Protein AF-A0A8S4PXQ2-F1 (afdb_monomer_lite)

Secondary structure (DSSP, 8-state):
--SHHHHHHHHHHHHHHHHHHHHHHHHHHT-S----SS--S-S---GGGEEE-TTT--EEEGGGHHHHGGG-SSS-S-----HHHHHHHHHHHTT-S-SSPPHHHHHHTGGGS-SSHHHHHHHH-HHHHHHHHHHT-

Radius of gyration: 17.91 Å; chains: 1; bounding box: 47×30×59 Å

pLDDT: mean 83.79, std 13.41, range [36.03, 96.75]

Sequence (137 aa):
VFAFRGLTQLSCDVRAKGDHLHNLRILAKQEGLLLLRRRPKTETFNVKDFGPCPECMEWMTVSALGKHIPRCKSGAKHEKVSMNAQKMKSDLLTKRIPYEPSNGLVKHVYMFMKRDEVSEIAQNDILIKVFGEATLR

Structure (mmCIF, N/CA/C/O backbone):
data_AF-A0A8S4PXQ2-F1
#
_entry.id   AF-A0A8S4PXQ2-F1
#
loop_
_atom_site.group_PDB
_atom_site.id
_atom_site.type_symbol
_atom_site.label_atom_id
_atom_site.label_alt_id
_atom_site.label_comp_id
_atom_site.label_asym_id
_atom_site.label_entity_id
_atom_site.label_seq_id
_atom_site.pdbx_PDB_ins_code
_atom_site.Cartn_x
_atom_site.Cartn_y
_atom_site.Cartn_z
_atom_site.occupancy
_atom_site.B_iso_or_equiv
_atom_site.auth_seq_id
_atom_site.auth_comp_id
_atom_site.auth_asym_id
_atom_site.auth_atom_id
_atom_site.pdbx_PDB_model_num
ATOM 1 N N . VAL A 1 1 ? 6.080 1.847 -38.345 1.00 42.12 1 VAL A N 1
ATOM 2 C CA . VAL A 1 1 ? 6.714 1.976 -37.000 1.00 42.12 1 VAL A CA 1
ATOM 3 C C . VAL A 1 1 ? 5.713 1.936 -35.825 1.00 42.12 1 VAL A C 1
ATOM 5 O O . VAL A 1 1 ? 6.131 1.767 -34.689 1.00 42.12 1 VAL A O 1
ATOM 8 N N . PHE A 1 2 ? 4.390 1.982 -36.045 1.00 36.34 2 PHE A N 1
ATOM 9 C CA . PHE A 1 2 ? 3.400 1.967 -34.950 1.00 36.34 2 PHE A CA 1
ATOM 10 C C . PHE A 1 2 ? 3.100 0.580 -34.329 1.00 36.34 2 PHE A C 1
ATOM 12 O O . PHE A 1 2 ? 2.696 0.521 -33.173 1.00 36.34 2 PHE A O 1
ATOM 19 N N . ALA A 1 3 ? 3.371 -0.533 -35.025 1.00 37.56 3 ALA A N 1
ATOM 20 C CA . ALA A 1 3 ? 3.020 -1.882 -34.550 1.00 37.56 3 ALA A CA 1
ATOM 21 C C . ALA A 1 3 ? 3.950 -2.458 -33.451 1.00 37.56 3 ALA A C 1
ATOM 23 O O . ALA A 1 3 ? 3.506 -3.226 -32.602 1.00 37.56 3 ALA A O 1
ATOM 24 N N . PHE A 1 4 ? 5.225 -2.050 -33.392 1.00 36.03 4 PHE A N 1
ATOM 25 C CA . PHE A 1 4 ? 6.202 -2.606 -32.432 1.00 36.03 4 PHE A CA 1
ATOM 26 C C . PHE A 1 4 ? 6.056 -2.085 -30.990 1.00 36.03 4 PHE A C 1
ATOM 28 O O . PHE A 1 4 ? 6.522 -2.721 -30.042 1.00 36.03 4 PHE A O 1
ATOM 35 N N . ARG A 1 5 ? 5.391 -0.939 -30.789 1.00 43.75 5 ARG A N 1
ATOM 36 C CA . ARG A 1 5 ? 5.150 -0.393 -29.440 1.00 43.75 5 ARG A CA 1
ATOM 37 C C . ARG A 1 5 ? 4.050 -1.143 -28.678 1.00 43.75 5 ARG A C 1
ATOM 39 O O . ARG A 1 5 ? 4.106 -1.176 -27.457 1.00 43.75 5 ARG A O 1
ATOM 46 N N . GLY A 1 6 ? 3.092 -1.761 -29.374 1.00 46.50 6 GLY A N 1
ATOM 47 C CA . GLY A 1 6 ? 1.983 -2.490 -28.741 1.00 46.50 6 GLY A CA 1
ATOM 48 C C . GLY A 1 6 ? 2.403 -3.841 -28.150 1.00 46.50 6 GLY A C 1
ATOM 49 O O . GLY A 1 6 ? 2.091 -4.138 -27.001 1.00 46.50 6 GLY A O 1
ATOM 50 N N . LEU A 1 7 ? 3.183 -4.629 -28.899 1.00 46.88 7 LEU A N 1
ATOM 51 C CA . LEU A 1 7 ? 3.652 -5.957 -28.466 1.00 46.88 7 LEU A CA 1
ATOM 52 C C . LEU A 1 7 ? 4.638 -5.892 -27.288 1.00 46.88 7 LEU A C 1
ATOM 54 O O . LEU A 1 7 ? 4.589 -6.721 -26.381 1.00 46.88 7 LEU A O 1
ATOM 58 N N . THR A 1 8 ? 5.510 -4.880 -27.268 1.00 58.09 8 THR A N 1
ATOM 59 C CA . THR A 1 8 ? 6.460 -4.670 -26.162 1.00 58.09 8 THR A CA 1
ATOM 60 C C . THR A 1 8 ? 5.765 -4.216 -24.875 1.00 58.09 8 THR A C 1
ATOM 62 O O . THR A 1 8 ? 6.183 -4.617 -23.789 1.00 58.09 8 THR A O 1
ATOM 65 N N . GLN A 1 9 ? 4.683 -3.436 -24.979 1.00 58.16 9 GLN A N 1
ATOM 66 C CA . GLN A 1 9 ? 3.893 -2.984 -23.830 1.00 58.16 9 GLN A CA 1
ATOM 67 C C . GLN A 1 9 ? 3.110 -4.136 -23.177 1.00 58.16 9 GLN A C 1
ATOM 69 O O . GLN A 1 9 ? 3.205 -4.308 -21.966 1.00 58.16 9 GLN A O 1
ATOM 74 N N . LEU A 1 10 ? 2.438 -4.980 -23.973 1.00 60.91 10 LEU A N 1
ATOM 75 C CA . LEU A 1 10 ? 1.701 -6.159 -23.486 1.00 60.91 10 LEU A CA 1
ATOM 76 C C . LEU A 1 10 ? 2.583 -7.114 -22.665 1.00 60.91 10 LEU A C 1
ATOM 78 O O . LEU A 1 10 ? 2.196 -7.543 -21.580 1.00 60.91 10 LEU A O 1
ATOM 82 N N . SER A 1 11 ? 3.794 -7.404 -23.149 1.00 69.44 11 SER A N 1
ATOM 83 C CA . SER A 1 11 ? 4.767 -8.230 -22.417 1.00 69.44 11 SER A CA 1
ATOM 84 C C . SER A 1 11 ? 5.184 -7.594 -21.081 1.00 69.44 11 SER A C 1
ATOM 86 O O . SER A 1 11 ? 5.260 -8.275 -20.055 1.00 69.44 11 SER A O 1
ATOM 88 N N . CYS A 1 12 ? 5.390 -6.273 -21.058 1.00 77.25 12 CYS A N 1
ATOM 89 C CA . CYS A 1 12 ? 5.753 -5.555 -19.835 1.00 77.25 12 CYS A CA 1
ATOM 90 C C . CYS A 1 12 ? 4.622 -5.552 -18.798 1.00 77.25 12 CYS A C 1
ATOM 92 O O . CYS A 1 12 ? 4.907 -5.712 -17.611 1.00 77.25 12 CYS A O 1
ATOM 94 N N . ASP A 1 13 ? 3.366 -5.415 -19.228 1.00 81.94 13 ASP A N 1
ATOM 95 C CA . ASP A 1 13 ? 2.207 -5.406 -18.328 1.00 81.94 13 ASP A CA 1
ATOM 96 C C . ASP A 1 13 ? 1.982 -6.785 -17.682 1.00 81.94 13 ASP A C 1
ATOM 98 O O . ASP A 1 13 ? 1.697 -6.876 -16.486 1.00 81.94 13 ASP A O 1
ATOM 102 N N . VAL A 1 14 ? 2.157 -7.876 -18.442 1.00 87.75 14 VAL A N 1
ATOM 103 C CA . VAL A 1 14 ? 2.085 -9.246 -17.898 1.00 87.75 14 VAL A CA 1
ATOM 104 C C . VAL A 1 14 ? 3.204 -9.484 -16.886 1.00 87.75 14 VAL A C 1
ATOM 106 O O . VAL A 1 14 ? 2.942 -9.998 -15.797 1.00 87.75 14 VAL A O 1
ATOM 109 N N . ARG A 1 15 ? 4.433 -9.051 -17.198 1.00 90.81 15 ARG A N 1
ATOM 110 C CA . ARG A 1 15 ? 5.565 -9.150 -16.269 1.00 90.81 15 ARG A CA 1
ATOM 111 C C . ARG A 1 15 ? 5.300 -8.381 -14.976 1.00 90.81 15 ARG A C 1
ATOM 113 O O . ARG A 1 15 ? 5.431 -8.957 -13.906 1.00 90.81 15 ARG A O 1
ATOM 120 N N . ALA A 1 16 ? 4.870 -7.120 -15.061 1.00 92.56 16 ALA A N 1
ATOM 121 C CA . ALA A 1 16 ? 4.615 -6.295 -13.879 1.00 92.56 16 ALA A CA 1
ATOM 122 C C . ALA A 1 16 ? 3.530 -6.896 -12.968 1.00 92.56 16 ALA A C 1
ATOM 124 O O . ALA A 1 16 ? 3.662 -6.874 -11.745 1.00 92.56 16 ALA A O 1
ATOM 125 N N . LYS A 1 17 ? 2.485 -7.500 -13.550 1.00 93.69 17 LYS A N 1
ATOM 126 C CA . LYS A 1 17 ? 1.472 -8.249 -12.790 1.00 93.69 17 LYS A CA 1
ATOM 127 C C . LYS A 1 17 ? 2.059 -9.489 -12.110 1.00 93.69 17 LYS A C 1
ATOM 129 O O . LYS A 1 17 ? 1.764 -9.728 -10.941 1.00 93.69 17 LYS A O 1
ATOM 134 N N . GLY A 1 18 ? 2.894 -10.255 -12.813 1.00 95.94 18 GLY A N 1
ATOM 135 C CA . GLY A 1 18 ? 3.601 -11.409 -12.250 1.00 95.94 18 GLY A CA 1
ATOM 136 C C . GLY A 1 18 ? 4.508 -11.023 -11.078 1.00 95.94 18 GLY A C 1
ATOM 137 O O . GLY A 1 18 ? 4.390 -11.597 -9.994 1.00 95.94 18 GLY A O 1
ATOM 138 N N . ASP A 1 19 ? 5.330 -9.989 -11.264 1.00 95.81 19 ASP A N 1
ATOM 139 C CA . ASP A 1 19 ? 6.211 -9.436 -10.231 1.00 95.81 19 ASP A CA 1
ATOM 140 C C . ASP A 1 19 ? 5.405 -8.953 -9.017 1.00 95.81 19 ASP A C 1
ATOM 142 O O . ASP A 1 19 ? 5.786 -9.187 -7.870 1.00 95.81 19 ASP A O 1
ATOM 146 N N . HIS A 1 20 ? 4.249 -8.321 -9.248 1.00 96.56 20 HIS A N 1
ATOM 147 C CA . HIS A 1 20 ? 3.366 -7.885 -8.174 1.00 96.56 20 HIS A CA 1
ATOM 148 C C . HIS A 1 20 ? 2.807 -9.055 -7.355 1.00 96.56 20 HIS A C 1
ATOM 150 O O . HIS A 1 20 ? 2.849 -9.004 -6.125 1.00 96.56 20 HIS A O 1
ATOM 156 N N . LEU A 1 21 ? 2.351 -10.130 -8.004 1.00 96.38 21 LEU A N 1
ATOM 157 C CA . LEU A 1 21 ? 1.888 -11.335 -7.308 1.00 96.38 21 LEU A CA 1
ATOM 158 C C . LEU A 1 21 ? 3.015 -12.020 -6.524 1.00 96.38 21 LEU A C 1
ATOM 160 O O . LEU A 1 21 ? 2.786 -12.479 -5.404 1.00 96.38 21 LEU A O 1
ATOM 164 N N . HIS A 1 22 ? 4.227 -12.073 -7.083 1.00 95.94 22 HIS A N 1
ATOM 165 C CA . HIS A 1 22 ? 5.411 -12.556 -6.371 1.00 95.94 22 HIS A CA 1
ATOM 166 C C . HIS A 1 22 ? 5.673 -11.719 -5.117 1.00 95.94 22 HIS A C 1
ATOM 168 O O . HIS A 1 22 ? 5.721 -12.262 -4.016 1.00 95.94 22 HIS A O 1
ATOM 174 N N . ASN A 1 23 ? 5.742 -10.395 -5.258 1.00 96.19 23 ASN A N 1
ATOM 175 C CA . ASN A 1 23 ? 5.996 -9.486 -4.144 1.00 96.19 23 ASN A CA 1
ATOM 176 C C . ASN A 1 23 ? 4.934 -9.597 -3.044 1.00 96.19 23 ASN A C 1
ATOM 178 O O . ASN A 1 23 ? 5.287 -9.600 -1.869 1.00 96.19 23 ASN A O 1
ATOM 182 N N . LEU A 1 24 ? 3.654 -9.767 -3.393 1.00 95.38 24 LEU A N 1
ATOM 183 C CA . LEU A 1 24 ? 2.600 -10.032 -2.408 1.00 95.38 24 LEU A CA 1
ATOM 184 C C . LEU A 1 24 ? 2.862 -11.301 -1.587 1.00 95.38 24 LEU A C 1
ATOM 186 O O . LEU A 1 24 ? 2.649 -11.296 -0.376 1.00 95.38 24 LEU A O 1
ATOM 190 N N . ARG A 1 25 ? 3.354 -12.378 -2.214 1.00 95.00 25 ARG A N 1
ATOM 191 C CA . ARG A 1 25 ? 3.724 -13.608 -1.493 1.00 95.00 25 ARG A CA 1
ATOM 192 C C . ARG A 1 25 ? 4.903 -13.375 -0.551 1.00 95.00 25 ARG A C 1
ATOM 194 O O . ARG A 1 25 ? 4.861 -13.860 0.574 1.00 95.00 25 ARG A O 1
ATOM 201 N N . ILE A 1 26 ? 5.916 -12.626 -0.989 1.00 94.19 26 ILE A N 1
ATOM 202 C CA . ILE A 1 26 ? 7.076 -12.260 -0.158 1.00 94.19 26 ILE A CA 1
ATOM 203 C C . ILE A 1 26 ? 6.637 -11.433 1.052 1.00 94.19 26 ILE A C 1
ATOM 205 O O . ILE A 1 26 ? 7.060 -11.712 2.169 1.00 94.19 26 ILE A O 1
ATOM 209 N N . LEU A 1 27 ? 5.734 -10.464 0.861 1.00 92.69 27 LEU A N 1
ATOM 210 C CA . LEU A 1 27 ? 5.184 -9.681 1.968 1.00 92.69 27 LEU A CA 1
ATOM 211 C C . LEU A 1 27 ? 4.405 -10.539 2.966 1.00 92.69 27 LEU A C 1
ATOM 213 O O . LEU A 1 27 ? 4.562 -10.346 4.167 1.00 92.69 27 LEU A O 1
ATOM 217 N N . ALA A 1 28 ? 3.591 -11.479 2.481 1.00 90.69 28 ALA A N 1
ATOM 218 C CA . ALA A 1 28 ? 2.818 -12.369 3.342 1.00 90.69 28 ALA A CA 1
ATOM 219 C C . ALA A 1 28 ? 3.713 -13.326 4.148 1.00 90.69 28 ALA A C 1
ATOM 221 O O . ALA A 1 28 ? 3.445 -13.570 5.319 1.00 90.69 28 ALA A O 1
ATOM 222 N N . LYS A 1 29 ? 4.782 -13.847 3.532 1.00 92.00 29 LYS A N 1
ATOM 223 C CA . LYS A 1 29 ? 5.746 -14.745 4.189 1.00 92.00 29 LYS A CA 1
ATOM 224 C C . LYS A 1 29 ? 6.770 -14.019 5.061 1.00 92.00 29 LYS A C 1
ATOM 226 O O . LYS A 1 29 ? 7.414 -14.661 5.876 1.00 92.00 29 LYS A O 1
ATOM 231 N N . GLN A 1 30 ? 6.935 -12.710 4.864 1.00 89.50 30 GLN A N 1
ATOM 232 C CA . GLN A 1 30 ? 8.003 -11.900 5.460 1.00 89.50 30 GLN A CA 1
ATOM 233 C C . GLN A 1 30 ? 9.418 -12.428 5.150 1.00 89.50 30 GLN A C 1
ATOM 235 O O . GLN A 1 30 ? 10.363 -12.164 5.886 1.00 89.50 30 GLN A O 1
ATOM 240 N N . GLU A 1 31 ? 9.573 -13.142 4.032 1.00 90.75 31 GLU A N 1
ATOM 241 C CA . GLU A 1 31 ? 10.811 -13.825 3.657 1.00 90.75 31 GLU A CA 1
ATOM 242 C C . GLU A 1 31 ? 11.026 -13.779 2.138 1.00 90.75 31 GLU A C 1
ATOM 244 O O . GLU A 1 31 ? 10.100 -14.031 1.361 1.00 90.75 31 GLU A O 1
ATOM 249 N N . GLY A 1 32 ? 12.262 -13.484 1.720 1.00 91.62 32 GLY A N 1
ATOM 250 C CA . GLY A 1 32 ? 12.716 -13.468 0.327 1.00 91.62 32 GLY A CA 1
ATOM 251 C C . GLY A 1 32 ? 12.998 -12.063 -0.218 1.00 91.62 32 GLY A C 1
ATOM 252 O O . GLY A 1 32 ? 13.292 -11.136 0.534 1.00 91.62 32 GLY A O 1
ATOM 253 N N . LEU A 1 33 ? 12.961 -11.907 -1.548 1.00 91.62 33 LEU A N 1
ATOM 254 C CA . LEU A 1 33 ? 13.403 -10.689 -2.241 1.00 91.62 33 LEU A CA 1
ATOM 255 C C . LEU A 1 33 ? 12.263 -10.015 -3.009 1.00 91.62 33 LEU A C 1
ATOM 257 O O . LEU A 1 33 ? 11.551 -10.667 -3.778 1.00 91.62 33 LEU A O 1
ATOM 261 N N . LEU A 1 34 ? 12.144 -8.693 -2.838 1.00 92.81 34 LEU A N 1
ATOM 262 C CA . LEU A 1 34 ? 11.236 -7.862 -3.626 1.00 92.81 34 LEU A CA 1
ATOM 263 C C . LEU A 1 34 ? 11.812 -7.570 -5.014 1.00 92.81 34 LEU A C 1
ATOM 265 O O . LEU A 1 34 ? 12.944 -7.107 -5.159 1.00 92.81 34 LEU A O 1
ATOM 269 N N . LEU A 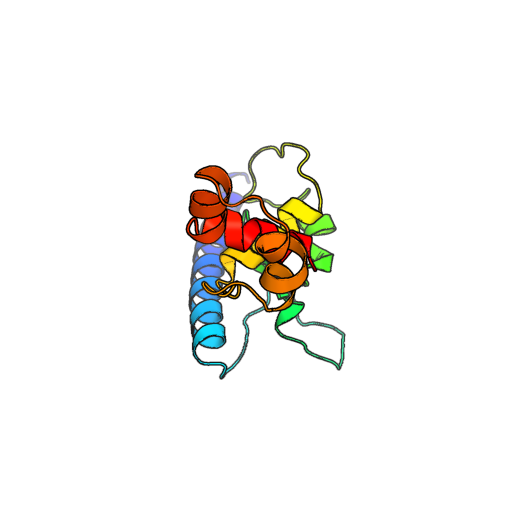1 35 ? 10.979 -7.763 -6.030 1.00 94.88 35 LEU A N 1
ATOM 270 C CA . LEU A 1 35 ? 11.255 -7.393 -7.410 1.00 94.88 35 LEU A CA 1
ATOM 271 C C . LEU A 1 35 ? 10.849 -5.936 -7.627 1.00 94.88 35 LEU A C 1
ATOM 273 O O . LEU A 1 35 ? 9.671 -5.590 -7.550 1.00 94.88 35 LEU A O 1
ATOM 277 N N . LEU A 1 36 ? 11.833 -5.073 -7.874 1.00 93.12 36 LEU A N 1
ATOM 278 C CA . LEU A 1 36 ? 11.639 -3.640 -8.090 1.00 93.12 36 LEU A CA 1
ATOM 279 C C . LEU A 1 36 ? 11.994 -3.267 -9.527 1.00 93.12 36 LEU A C 1
ATOM 281 O O . LEU A 1 36 ? 12.967 -3.767 -10.087 1.00 93.12 36 LEU A O 1
ATOM 285 N N . ARG A 1 37 ? 11.279 -2.293 -10.097 1.00 89.50 37 ARG A N 1
ATOM 286 C CA . ARG A 1 37 ? 11.569 -1.758 -11.437 1.00 89.50 37 ARG A CA 1
ATOM 287 C C . ARG A 1 37 ? 12.987 -1.187 -11.543 1.00 89.50 37 ARG A C 1
ATOM 289 O O . ARG A 1 37 ? 13.619 -1.246 -12.595 1.00 89.50 37 ARG A O 1
ATOM 296 N N . ARG A 1 38 ? 13.461 -0.544 -10.473 1.00 85.25 38 ARG A N 1
ATOM 297 C CA . ARG A 1 38 ? 14.809 0.026 -10.374 1.00 85.25 38 ARG A CA 1
ATOM 298 C C . ARG A 1 38 ? 15.400 -0.316 -9.019 1.00 85.25 38 ARG A C 1
ATOM 300 O O . ARG A 1 38 ? 14.715 -0.193 -8.006 1.00 85.25 38 ARG A O 1
ATOM 307 N N . ARG A 1 39 ? 16.685 -0.674 -9.012 1.00 83.69 39 ARG A N 1
ATOM 308 C CA . ARG A 1 39 ? 17.435 -0.892 -7.777 1.00 83.69 39 ARG A CA 1
ATOM 309 C C . ARG A 1 39 ? 17.496 0.417 -6.970 1.00 83.69 39 ARG A C 1
ATOM 311 O O . ARG A 1 39 ? 17.838 1.452 -7.555 1.00 83.69 39 ARG A O 1
ATOM 318 N N . PRO A 1 40 ? 17.171 0.398 -5.667 1.00 82.75 40 PRO A N 1
ATOM 319 C CA . PRO A 1 40 ? 17.377 1.545 -4.791 1.00 82.75 40 PRO A CA 1
ATOM 320 C C . PRO A 1 40 ? 18.862 1.909 -4.756 1.00 82.75 40 PRO A C 1
ATOM 322 O O . PRO A 1 40 ? 19.719 1.031 -4.821 1.00 82.75 40 PRO A O 1
ATOM 325 N N . LYS A 1 41 ? 19.166 3.205 -4.667 1.00 81.00 41 LYS A N 1
ATOM 326 C CA . LYS A 1 41 ? 20.545 3.695 -4.495 1.00 81.00 41 LYS A CA 1
ATOM 327 C C . LYS A 1 41 ? 20.944 3.841 -3.023 1.00 81.00 41 LYS A C 1
ATOM 329 O O . LYS A 1 41 ? 22.062 4.248 -2.745 1.00 81.00 41 LYS A O 1
ATOM 334 N N . THR A 1 42 ? 20.016 3.589 -2.106 1.00 77.69 42 THR A N 1
ATOM 335 C CA . THR A 1 42 ? 20.218 3.725 -0.664 1.00 77.69 42 THR A CA 1
ATOM 336 C C . THR A 1 42 ? 20.770 2.429 -0.087 1.00 77.69 42 THR A C 1
ATOM 338 O O . THR A 1 42 ? 20.394 1.344 -0.528 1.00 77.69 42 THR A O 1
ATOM 341 N N . GLU A 1 43 ? 21.645 2.548 0.910 1.00 74.75 43 GLU A N 1
ATOM 342 C CA . GLU A 1 43 ? 22.151 1.397 1.670 1.00 74.75 43 GLU A CA 1
ATOM 343 C C . GLU A 1 43 ? 21.092 0.847 2.630 1.00 74.75 43 GLU A C 1
ATOM 345 O O . GLU A 1 43 ? 21.030 -0.353 2.883 1.00 74.75 43 GLU A O 1
ATOM 350 N N . THR A 1 44 ? 20.203 1.716 3.119 1.00 81.50 44 THR A N 1
ATOM 351 C CA . THR A 1 44 ? 19.063 1.321 3.941 1.00 81.50 44 THR A CA 1
ATOM 352 C C . THR A 1 44 ? 17.899 0.870 3.062 1.00 81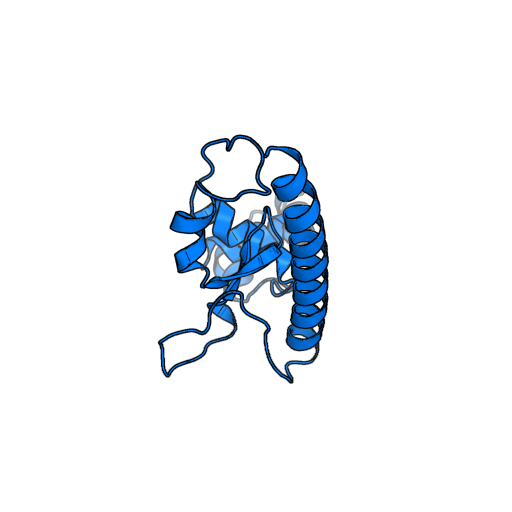.50 44 THR A C 1
ATOM 354 O O . THR A 1 44 ? 17.505 1.540 2.100 1.00 81.50 44 THR A O 1
ATOM 357 N N . PHE A 1 45 ? 17.343 -0.293 3.403 1.00 84.94 45 PHE A N 1
ATOM 358 C CA . PHE A 1 45 ? 16.201 -0.887 2.722 1.00 84.94 45 PHE A CA 1
ATOM 359 C C . PHE A 1 45 ? 15.072 -1.128 3.720 1.00 84.94 45 PHE A C 1
ATOM 361 O O . PHE A 1 45 ? 15.162 -2.009 4.572 1.00 84.94 45 PHE A O 1
ATOM 368 N N . ASN A 1 46 ? 13.991 -0.361 3.595 1.00 89.50 46 ASN A N 1
ATOM 369 C CA . ASN A 1 46 ? 12.754 -0.617 4.315 1.00 89.50 46 ASN A CA 1
ATOM 370 C C . ASN A 1 46 ? 11.660 -0.991 3.318 1.00 89.50 46 ASN A C 1
ATOM 372 O O . ASN A 1 46 ? 11.284 -0.208 2.450 1.00 89.50 46 ASN A O 1
ATOM 376 N N . VAL A 1 47 ? 11.118 -2.196 3.476 1.00 88.69 47 VAL A N 1
ATOM 377 C CA . VAL A 1 47 ? 10.041 -2.748 2.646 1.00 88.69 47 VAL A CA 1
ATOM 378 C C . VAL A 1 47 ? 8.844 -1.794 2.547 1.00 88.69 47 VAL A C 1
ATOM 380 O O . VAL A 1 47 ? 8.224 -1.705 1.484 1.00 88.69 47 VAL A O 1
ATOM 383 N N . LYS A 1 48 ? 8.540 -1.058 3.626 1.00 88.19 48 LYS A N 1
ATOM 384 C CA . LYS A 1 48 ? 7.418 -0.108 3.700 1.00 88.19 48 LYS A CA 1
ATOM 385 C C . LYS A 1 48 ? 7.558 1.075 2.739 1.00 88.19 48 LYS A C 1
ATOM 387 O O . LYS A 1 48 ? 6.543 1.623 2.328 1.00 88.19 48 LYS A O 1
ATOM 392 N N . ASP A 1 49 ? 8.774 1.399 2.306 1.00 90.81 49 ASP A N 1
ATOM 393 C CA . ASP A 1 49 ? 9.032 2.520 1.396 1.00 90.81 49 ASP A CA 1
ATOM 394 C C . ASP A 1 49 ? 8.727 2.184 -0.069 1.00 90.81 49 ASP A C 1
ATOM 396 O O . ASP A 1 49 ? 8.792 3.059 -0.939 1.00 90.81 49 ASP A O 1
ATOM 400 N N . PHE A 1 50 ? 8.399 0.921 -0.357 1.00 93.12 50 PHE A N 1
ATOM 401 C CA . PHE A 1 50 ? 8.135 0.412 -1.697 1.00 93.12 50 PHE A CA 1
ATOM 402 C C . PHE A 1 50 ? 6.692 -0.054 -1.857 1.00 93.12 50 PHE A C 1
ATOM 404 O O . PHE A 1 50 ? 6.123 -0.678 -0.956 1.00 93.12 50 PHE A O 1
ATOM 411 N N . GLY A 1 51 ? 6.146 0.182 -3.048 1.00 94.44 51 GLY A N 1
ATOM 412 C CA . GLY A 1 51 ? 4.820 -0.271 -3.444 1.00 94.44 51 GLY A CA 1
ATOM 413 C C . GLY A 1 51 ? 4.608 -0.216 -4.962 1.00 94.44 51 GLY A C 1
ATOM 414 O O . GLY A 1 51 ? 5.441 0.343 -5.690 1.00 94.44 51 GLY A O 1
ATOM 415 N N . PRO A 1 52 ? 3.534 -0.847 -5.459 1.00 95.75 52 PRO A N 1
ATOM 416 C CA . PRO A 1 52 ? 3.193 -0.864 -6.873 1.00 95.75 52 PRO A CA 1
ATOM 417 C C . PRO A 1 52 ? 2.561 0.458 -7.322 1.00 95.75 52 PRO A C 1
ATOM 419 O O . PRO A 1 52 ? 1.762 1.070 -6.616 1.00 95.75 52 PRO A O 1
ATOM 422 N N . CYS A 1 53 ? 2.846 0.866 -8.556 1.00 93.69 53 CYS A N 1
ATOM 423 C CA . CYS A 1 53 ? 2.041 1.881 -9.225 1.00 93.69 53 CYS A CA 1
ATOM 424 C C . CYS A 1 53 ? 0.592 1.382 -9.396 1.00 93.69 53 CYS A C 1
ATOM 426 O O . CYS A 1 53 ? 0.415 0.299 -9.959 1.00 93.69 53 CYS A O 1
ATOM 428 N N . PRO A 1 54 ? -0.437 2.163 -9.010 1.00 91.50 54 PRO A N 1
ATOM 429 C CA . PRO A 1 54 ? -1.835 1.746 -9.152 1.00 91.50 54 PRO A CA 1
ATOM 430 C C . PRO A 1 54 ? -2.285 1.451 -10.589 1.00 91.50 54 PRO A C 1
ATOM 432 O O . PRO A 1 54 ? -3.251 0.726 -10.792 1.00 91.50 54 PRO A O 1
ATOM 435 N N . GLU A 1 55 ? -1.576 1.997 -11.577 1.00 90.06 55 GLU A N 1
ATOM 436 C CA . GLU A 1 55 ? -1.949 1.920 -12.993 1.00 90.06 55 GLU A CA 1
ATOM 437 C C . GLU A 1 55 ? -1.229 0.782 -13.736 1.00 90.06 55 GLU A C 1
ATOM 439 O O . GLU A 1 55 ? -1.820 0.113 -14.578 1.00 90.06 55 GLU A O 1
ATOM 444 N N . CYS A 1 56 ? 0.060 0.551 -13.451 1.00 91.69 56 CYS A N 1
ATOM 445 C CA . CYS A 1 56 ? 0.880 -0.429 -14.182 1.00 91.69 56 CYS A CA 1
ATOM 446 C C . CYS A 1 56 ? 1.431 -1.575 -13.325 1.00 91.69 56 CYS A C 1
ATOM 448 O O . CYS A 1 56 ? 2.081 -2.465 -13.863 1.00 91.69 56 CYS A O 1
ATOM 450 N N . MET A 1 57 ? 1.209 -1.559 -12.007 1.00 94.38 57 MET A N 1
ATOM 451 C CA . MET A 1 57 ? 1.686 -2.563 -11.044 1.00 94.38 57 MET A CA 1
ATOM 452 C C . MET A 1 57 ? 3.214 -2.688 -10.893 1.00 94.38 57 MET A C 1
ATOM 454 O O . MET A 1 57 ? 3.681 -3.495 -10.091 1.00 94.38 57 MET A O 1
ATOM 458 N N . GLU A 1 58 ? 4.019 -1.873 -11.585 1.00 94.00 58 GLU A N 1
ATOM 459 C CA . GLU A 1 58 ? 5.470 -1.840 -11.372 1.00 94.00 58 GLU A CA 1
ATOM 460 C C . GLU A 1 58 ? 5.806 -1.349 -9.957 1.00 94.00 58 GLU A C 1
ATOM 462 O O . GLU A 1 58 ? 5.333 -0.296 -9.524 1.00 94.00 58 GLU A O 1
ATOM 467 N N . TRP A 1 59 ? 6.680 -2.078 -9.261 1.00 94.81 59 TRP A N 1
ATOM 468 C CA . TRP A 1 59 ? 7.117 -1.720 -7.913 1.00 94.81 59 TRP A CA 1
ATOM 469 C C . TRP A 1 59 ? 8.257 -0.706 -7.926 1.00 94.81 59 TRP A C 1
ATOM 471 O O . TRP A 1 59 ? 9.262 -0.865 -8.628 1.00 94.81 59 TRP A O 1
ATOM 481 N N . MET A 1 60 ? 8.114 0.337 -7.114 1.00 93.44 60 MET A N 1
ATOM 482 C CA . MET A 1 60 ? 9.093 1.410 -6.948 1.00 93.44 60 MET A CA 1
ATOM 483 C C . MET A 1 60 ? 8.979 2.038 -5.562 1.00 93.44 60 MET A C 1
ATOM 485 O O . MET A 1 60 ? 8.130 1.645 -4.766 1.00 93.44 60 MET A O 1
ATOM 489 N N . THR A 1 61 ? 9.835 3.016 -5.260 1.00 92.50 61 THR A N 1
ATOM 490 C CA . THR A 1 61 ? 9.665 3.795 -4.034 1.00 92.50 61 THR A CA 1
ATOM 491 C C . THR A 1 61 ? 8.358 4.581 -4.096 1.00 92.50 61 THR A C 1
ATOM 493 O O . THR A 1 61 ? 8.032 5.193 -5.117 1.00 92.50 61 THR A O 1
ATOM 496 N N . VAL A 1 62 ? 7.630 4.627 -2.984 1.00 91.00 62 VAL A N 1
ATOM 497 C CA . VAL A 1 62 ? 6.365 5.368 -2.865 1.00 91.00 62 VAL A CA 1
ATOM 498 C C . VAL A 1 62 ? 6.574 6.860 -3.176 1.00 91.00 62 VAL A C 1
ATOM 500 O O . VAL A 1 62 ? 5.728 7.509 -3.789 1.00 91.00 62 VAL A O 1
ATOM 503 N N . SER A 1 63 ? 7.752 7.406 -2.859 1.00 89.00 63 SER A N 1
ATOM 504 C CA . SER A 1 63 ? 8.160 8.773 -3.220 1.00 89.00 63 SER A CA 1
ATOM 505 C C . SER A 1 63 ? 8.330 9.006 -4.730 1.00 89.00 63 SER A C 1
ATOM 507 O O . SER A 1 63 ? 8.193 10.139 -5.196 1.00 89.00 63 SER A O 1
ATOM 509 N N . ALA A 1 64 ? 8.610 7.962 -5.519 1.00 90.75 64 ALA A N 1
ATOM 510 C CA . ALA A 1 64 ? 8.774 8.066 -6.969 1.00 90.75 64 ALA A CA 1
ATOM 511 C C . ALA A 1 64 ? 7.441 8.054 -7.732 1.00 90.75 64 ALA A C 1
ATOM 513 O O . ALA A 1 64 ? 7.407 8.524 -8.876 1.00 90.75 64 ALA A O 1
ATOM 514 N N . LEU A 1 65 ? 6.347 7.594 -7.107 1.00 90.19 65 LEU A N 1
ATOM 515 C CA . LEU A 1 65 ? 5.015 7.524 -7.722 1.00 90.19 65 LEU A CA 1
ATOM 516 C C . LEU A 1 65 ? 4.591 8.865 -8.320 1.00 90.19 65 LEU A C 1
ATOM 518 O O . LEU A 1 65 ? 4.112 8.916 -9.450 1.00 90.19 65 LEU A O 1
ATOM 522 N N . GLY A 1 66 ? 4.876 9.966 -7.627 1.00 88.06 66 GLY A N 1
ATOM 523 C CA . GLY A 1 66 ? 4.512 11.302 -8.085 1.00 88.06 66 GLY A CA 1
ATOM 524 C C . GLY A 1 66 ? 5.118 11.735 -9.411 1.00 88.06 66 GLY A C 1
ATOM 525 O O . GLY A 1 66 ? 4.490 12.450 -10.185 1.00 88.06 66 GLY A O 1
ATOM 526 N N . LYS A 1 67 ? 6.342 11.286 -9.693 1.00 88.94 67 LYS A N 1
ATOM 527 C CA . LYS A 1 67 ? 7.021 11.555 -10.968 1.00 88.94 67 LYS A CA 1
ATOM 528 C C . LYS A 1 67 ? 6.650 10.520 -12.027 1.00 88.94 67 LYS A C 1
ATOM 530 O O . LYS A 1 67 ? 6.754 10.800 -13.221 1.00 88.94 67 LYS A O 1
ATOM 535 N N . HIS A 1 68 ? 6.267 9.321 -11.594 1.00 90.38 68 HIS A N 1
ATOM 536 C CA . HIS A 1 68 ? 5.945 8.207 -12.468 1.00 90.38 68 HIS A CA 1
ATOM 537 C C . HIS A 1 68 ? 4.534 8.302 -13.049 1.00 90.38 68 HIS A C 1
ATOM 539 O O . HIS A 1 68 ? 4.402 8.219 -14.268 1.00 90.38 68 HIS A O 1
ATOM 545 N N . ILE A 1 69 ? 3.515 8.497 -12.206 1.00 89.25 69 ILE A N 1
ATOM 546 C CA . ILE A 1 69 ? 2.097 8.424 -12.585 1.00 89.25 69 ILE A CA 1
ATOM 547 C C . ILE A 1 69 ? 1.763 9.359 -13.754 1.00 89.25 69 ILE A C 1
ATOM 549 O O . ILE A 1 69 ? 1.255 8.849 -14.742 1.00 89.25 69 ILE A O 1
ATOM 553 N N . PRO A 1 70 ? 2.154 10.652 -13.769 1.00 86.25 70 PRO A N 1
ATOM 554 C CA . PRO A 1 70 ? 1.846 11.547 -14.894 1.00 86.25 70 PRO A CA 1
ATOM 555 C C . PRO A 1 70 ? 2.435 11.111 -16.246 1.00 86.25 70 PRO A C 1
ATOM 557 O O . PRO A 1 70 ? 2.075 11.654 -17.285 1.00 86.25 70 PRO A O 1
ATOM 560 N N . ARG A 1 71 ? 3.399 10.183 -16.232 1.00 86.88 71 ARG A N 1
ATOM 561 C CA . ARG A 1 71 ? 4.085 9.631 -17.409 1.00 86.88 71 ARG A CA 1
ATOM 562 C C . ARG A 1 71 ? 3.853 8.122 -17.537 1.00 86.88 71 ARG A C 1
ATOM 564 O O . ARG A 1 71 ? 4.591 7.451 -18.265 1.00 86.88 71 ARG A O 1
ATOM 571 N N . CYS A 1 72 ? 2.903 7.569 -16.783 1.00 87.81 72 CYS A N 1
ATOM 572 C CA . CYS A 1 72 ? 2.603 6.150 -16.805 1.00 87.81 72 CYS A CA 1
ATOM 573 C C . CYS A 1 72 ? 1.961 5.794 -18.145 1.00 87.81 72 CYS A C 1
ATOM 575 O O . CYS A 1 72 ? 1.020 6.441 -18.587 1.00 87.81 72 CYS A O 1
ATOM 577 N N . LYS A 1 73 ? 2.489 4.763 -18.807 1.00 82.69 73 LYS A N 1
ATOM 578 C CA . LYS A 1 73 ? 1.999 4.337 -20.124 1.00 82.69 73 LYS A CA 1
ATOM 579 C C . LYS A 1 73 ? 0.714 3.517 -20.046 1.00 82.69 73 LYS A C 1
ATOM 581 O O . LYS A 1 73 ? -0.023 3.484 -21.022 1.00 82.69 73 LYS A O 1
ATOM 586 N N . SER A 1 74 ? 0.478 2.865 -18.909 1.00 82.12 74 SER A N 1
ATOM 587 C CA . SER A 1 74 ? -0.691 2.011 -18.676 1.00 82.12 74 SER A CA 1
ATOM 588 C C . SER A 1 74 ? -1.871 2.784 -18.069 1.00 82.12 74 SER A C 1
ATOM 590 O O . SER A 1 74 ? -2.958 2.231 -17.961 1.00 82.12 74 SER A O 1
ATOM 592 N N . GLY A 1 75 ? -1.671 4.050 -17.677 1.00 70.19 75 GLY A N 1
ATOM 593 C CA . GLY A 1 75 ? -2.713 4.883 -17.077 1.00 70.19 75 GLY A CA 1
ATOM 594 C C . GLY A 1 75 ? -3.632 5.525 -18.116 1.00 70.19 75 GLY A C 1
ATOM 595 O O . GLY A 1 75 ? -3.177 6.004 -19.158 1.00 70.19 75 GLY A O 1
ATOM 596 N N . ALA A 1 76 ? -4.932 5.572 -17.816 1.00 64.31 76 ALA A N 1
ATOM 597 C CA . ALA A 1 76 ? -5.880 6.405 -18.556 1.00 64.31 76 ALA A CA 1
ATOM 598 C C . ALA A 1 76 ? -5.549 7.899 -18.358 1.00 64.31 76 ALA A C 1
ATOM 600 O O . ALA A 1 76 ? -4.883 8.261 -17.387 1.00 64.31 76 ALA A O 1
ATOM 601 N N . LYS A 1 77 ? -6.006 8.778 -19.270 1.00 60.94 77 LYS A N 1
ATOM 602 C CA . LYS A 1 77 ? -5.809 10.241 -19.175 1.00 60.94 77 LYS A CA 1
ATOM 603 C C . LYS A 1 77 ? -6.178 10.713 -17.762 1.00 60.94 77 LYS A C 1
ATOM 605 O O . LYS A 1 77 ? -7.345 10.688 -17.390 1.00 60.94 77 LYS A O 1
ATOM 610 N N . HIS A 1 78 ? -5.160 11.068 -16.981 1.00 62.28 78 HIS A N 1
ATOM 611 C CA . HIS A 1 78 ? -5.283 11.176 -15.534 1.00 62.28 78 HIS A CA 1
ATOM 612 C C . HIS A 1 78 ? -6.207 12.318 -15.118 1.00 62.28 78 HIS A C 1
ATOM 614 O O . HIS A 1 78 ? -5.948 13.486 -15.415 1.00 62.28 78 HIS A O 1
ATOM 620 N N . GLU A 1 79 ? -7.226 11.982 -14.336 1.00 66.25 79 GLU A N 1
ATOM 621 C CA . GLU A 1 79 ? -7.833 12.932 -13.417 1.00 66.25 79 GLU A CA 1
ATOM 622 C C . GLU A 1 79 ? -6.767 13.358 -12.392 1.00 66.25 79 GLU A C 1
ATOM 624 O O . GLU A 1 79 ? -5.917 12.554 -11.987 1.00 66.25 79 GLU A O 1
ATOM 629 N N . LYS A 1 80 ? -6.744 14.638 -12.003 1.00 68.94 80 LYS A N 1
ATOM 630 C CA . LYS A 1 80 ? -5.744 15.159 -11.057 1.00 68.94 80 LYS A CA 1
ATOM 631 C C . LYS A 1 80 ? -6.034 14.628 -9.652 1.00 68.94 80 LYS A C 1
ATOM 633 O O . LYS A 1 80 ? -6.658 15.297 -8.839 1.00 68.94 80 LYS A O 1
ATOM 638 N N . VAL A 1 81 ? -5.558 13.423 -9.363 1.00 74.31 81 VAL A N 1
ATOM 639 C CA . VAL A 1 81 ? -5.642 12.812 -8.034 1.00 74.31 81 VAL A CA 1
ATOM 640 C C . VAL A 1 81 ? -4.456 13.274 -7.182 1.00 74.31 81 VAL A C 1
ATOM 642 O O . VAL A 1 81 ? -3.326 13.366 -7.668 1.00 74.31 81 VAL A O 1
ATOM 645 N N . SER A 1 82 ? -4.702 13.561 -5.902 1.00 85.50 82 SER A N 1
ATOM 646 C CA . SER A 1 82 ? -3.660 13.995 -4.967 1.00 85.50 82 SER A CA 1
ATOM 647 C C . SER A 1 82 ? -2.588 12.919 -4.753 1.00 85.50 82 SER A C 1
ATOM 649 O O . SER A 1 82 ? -2.839 11.717 -4.873 1.00 85.50 82 SER A O 1
ATOM 651 N N . MET A 1 83 ? -1.377 13.344 -4.378 1.00 83.69 83 MET A N 1
ATOM 652 C CA . MET A 1 83 ? -0.278 12.420 -4.079 1.00 83.69 83 MET A CA 1
ATOM 653 C C . MET A 1 83 ? -0.651 11.417 -2.987 1.00 83.69 83 MET A C 1
ATOM 655 O O . MET A 1 83 ? -0.340 10.236 -3.100 1.00 83.69 83 MET A O 1
ATOM 659 N N . ASN A 1 84 ? -1.332 11.884 -1.941 1.00 83.25 84 ASN A N 1
ATOM 660 C CA . ASN A 1 84 ? -1.704 11.051 -0.802 1.00 83.25 84 ASN A CA 1
ATOM 661 C C . ASN A 1 84 ? -2.681 9.952 -1.219 1.00 83.25 84 ASN A C 1
ATOM 663 O O . ASN A 1 84 ? -2.491 8.799 -0.844 1.00 83.25 84 ASN A O 1
ATOM 667 N N . ALA A 1 85 ? -3.647 10.270 -2.081 1.00 83.62 85 ALA A N 1
ATOM 668 C CA . ALA A 1 85 ? -4.552 9.269 -2.630 1.00 83.62 85 ALA A CA 1
ATOM 669 C C . ALA A 1 85 ? -3.810 8.229 -3.493 1.00 83.62 85 ALA A C 1
ATOM 671 O O . ALA A 1 85 ? -4.129 7.045 -3.441 1.00 83.62 85 ALA A O 1
ATOM 672 N N . GLN A 1 86 ? -2.775 8.631 -4.237 1.00 86.81 86 GLN A N 1
ATOM 673 C CA . GLN A 1 86 ? -1.952 7.690 -5.007 1.00 86.81 86 GLN A CA 1
ATOM 674 C C . GLN A 1 86 ? -1.101 6.774 -4.116 1.00 86.81 86 GLN A C 1
ATOM 676 O O . GLN A 1 86 ? -1.007 5.574 -4.379 1.00 86.81 86 GLN A O 1
ATOM 681 N N . LYS A 1 87 ? -0.524 7.311 -3.033 1.00 86.88 87 LYS A N 1
ATOM 682 C CA . LYS A 1 87 ? 0.184 6.507 -2.024 1.00 86.88 87 LYS A CA 1
ATOM 683 C C . LYS A 1 87 ? -0.757 5.506 -1.353 1.00 86.88 87 LYS A C 1
ATOM 685 O O . LYS A 1 87 ? -0.427 4.330 -1.277 1.00 86.88 87 LYS A O 1
ATOM 690 N N . MET A 1 88 ? -1.953 5.949 -0.968 1.00 83.69 88 MET A N 1
ATOM 691 C CA . MET A 1 88 ? -2.976 5.095 -0.360 1.00 83.69 88 MET A CA 1
ATOM 692 C C . MET A 1 88 ? -3.402 3.956 -1.296 1.00 83.69 88 MET A C 1
ATOM 694 O O . MET A 1 88 ? -3.462 2.807 -0.870 1.00 83.69 88 MET A O 1
ATOM 698 N N . LYS A 1 89 ? -3.630 4.236 -2.588 1.00 87.31 89 LYS A N 1
ATOM 699 C CA . LYS A 1 89 ? -3.908 3.194 -3.593 1.00 87.31 89 LYS A CA 1
ATOM 700 C C . LYS A 1 89 ? -2.762 2.187 -3.716 1.00 87.31 89 LYS A C 1
ATOM 702 O O . LYS A 1 89 ? -3.013 0.987 -3.775 1.00 87.31 89 LYS A O 1
ATOM 707 N N . SER A 1 90 ? -1.515 2.658 -3.732 1.00 91.12 90 SER A N 1
ATOM 708 C CA . SER A 1 90 ? -0.336 1.782 -3.726 1.00 91.12 90 SER A CA 1
ATOM 709 C C . SER A 1 90 ? -0.316 0.891 -2.479 1.00 91.12 90 SER A C 1
ATOM 711 O O . SER A 1 90 ? -0.154 -0.321 -2.599 1.00 91.12 90 SER A O 1
ATOM 713 N N . ASP A 1 91 ? -0.534 1.458 -1.292 1.00 87.50 91 ASP A N 1
ATOM 714 C CA . ASP A 1 91 ? -0.542 0.713 -0.028 1.00 87.50 91 ASP A CA 1
ATOM 715 C C . ASP A 1 91 ? -1.661 -0.331 0.028 1.00 87.50 91 ASP A C 1
ATOM 717 O O . ASP A 1 91 ? -1.410 -1.476 0.409 1.00 87.50 91 ASP A O 1
ATOM 721 N N . LEU A 1 92 ? -2.866 0.019 -0.425 1.00 85.62 92 LEU A N 1
ATOM 722 C CA . LEU A 1 92 ? -3.990 -0.909 -0.574 1.00 85.62 92 LEU A CA 1
ATOM 723 C C . LEU A 1 92 ? -3.605 -2.127 -1.419 1.00 85.62 92 LEU A C 1
ATOM 725 O O . LEU A 1 92 ? -3.848 -3.270 -1.029 1.00 85.62 92 LEU A O 1
ATOM 729 N N . LEU A 1 93 ? -2.928 -1.893 -2.545 1.00 90.94 93 LEU A N 1
ATOM 730 C CA . LEU A 1 93 ? -2.464 -2.960 -3.427 1.00 90.94 93 LEU A CA 1
ATOM 731 C C . LEU A 1 93 ? -1.392 -3.842 -2.782 1.00 90.94 93 LEU A C 1
ATOM 733 O O . LEU A 1 93 ? -1.257 -4.992 -3.182 1.00 90.94 93 LEU A O 1
ATOM 737 N N . THR A 1 94 ? -0.653 -3.365 -1.776 1.00 90.44 94 THR A N 1
ATOM 738 C CA . THR A 1 94 ? 0.317 -4.204 -1.047 1.00 90.44 94 THR A CA 1
ATOM 739 C C . THR A 1 94 ? -0.320 -5.164 -0.043 1.00 90.44 94 THR A C 1
ATOM 741 O O . THR A 1 94 ? 0.383 -6.035 0.468 1.00 90.44 94 THR A O 1
ATOM 744 N N . LYS A 1 95 ? -1.617 -5.011 0.271 1.00 84.19 95 LYS A N 1
ATOM 745 C CA . LYS A 1 95 ? -2.326 -5.779 1.315 1.00 84.19 95 LYS A CA 1
ATOM 746 C C . LYS A 1 95 ? -1.655 -5.728 2.699 1.00 84.19 95 LYS A C 1
ATOM 748 O O . LYS A 1 95 ? -1.845 -6.620 3.515 1.00 8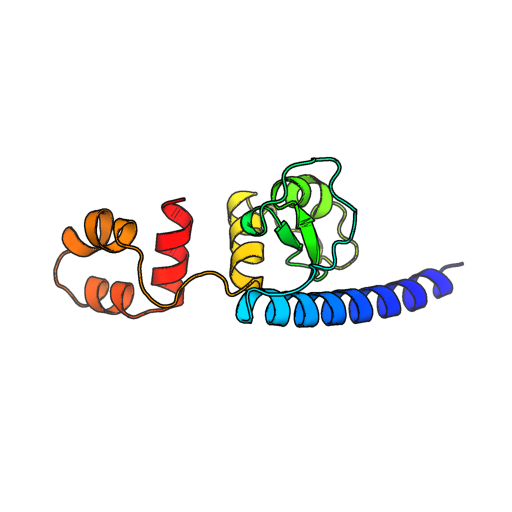4.19 95 LYS A O 1
ATOM 753 N N . ARG A 1 96 ? -0.859 -4.686 2.970 1.00 76.06 96 ARG A N 1
ATOM 754 C CA . ARG A 1 96 ? -0.190 -4.474 4.267 1.00 76.06 96 ARG A CA 1
ATOM 755 C C . ARG A 1 96 ? -1.090 -3.841 5.317 1.00 76.06 96 ARG A C 1
ATOM 757 O O . ARG A 1 96 ? -0.686 -3.760 6.474 1.00 76.06 96 ARG A O 1
ATOM 764 N N . ILE A 1 97 ? -2.234 -3.295 4.914 1.00 68.75 97 ILE A N 1
ATOM 765 C CA . ILE A 1 97 ? -3.126 -2.614 5.845 1.00 68.75 97 ILE A CA 1
ATOM 766 C C . ILE A 1 97 ? -3.834 -3.703 6.652 1.00 68.75 97 ILE A C 1
ATOM 768 O O . ILE A 1 97 ? -4.520 -4.533 6.049 1.00 68.75 97 ILE A O 1
ATOM 772 N N . PRO A 1 98 ? -3.594 -3.769 7.974 1.00 65.44 98 PRO A N 1
ATOM 773 C CA . PRO A 1 98 ? -4.190 -4.796 8.803 1.00 65.44 98 PRO A CA 1
ATOM 774 C C . PRO A 1 98 ? -5.711 -4.649 8.784 1.00 65.44 98 PRO A C 1
ATOM 776 O O . PRO A 1 98 ? -6.246 -3.545 8.711 1.00 65.44 98 PRO A O 1
ATOM 779 N N . TYR A 1 99 ? -6.394 -5.789 8.839 1.00 67.69 99 TYR A N 1
ATOM 780 C CA . TYR A 1 99 ? -7.845 -5.838 9.005 1.00 67.69 99 TYR A CA 1
ATOM 781 C C . TYR A 1 99 ? -8.273 -5.251 10.361 1.00 67.69 99 TYR A C 1
ATOM 783 O O . TYR A 1 99 ? -9.352 -4.673 10.488 1.00 67.69 99 TYR A O 1
ATOM 791 N N . GLU A 1 100 ? -7.390 -5.365 11.355 1.00 80.12 100 GLU A N 1
ATOM 792 C CA . GLU A 1 100 ? -7.595 -4.819 12.688 1.00 80.12 100 GLU A CA 1
ATOM 793 C C . GLU A 1 100 ? -7.104 -3.368 12.792 1.00 80.12 100 GLU A C 1
ATOM 795 O O . GLU A 1 100 ? -6.015 -3.048 12.297 1.00 80.12 100 GLU A O 1
ATOM 800 N N . PRO A 1 101 ? -7.880 -2.488 13.449 1.00 81.56 101 PRO A N 1
ATOM 801 C CA . PRO A 1 101 ? -7.512 -1.092 13.633 1.00 81.56 101 PRO A CA 1
ATOM 802 C C . PRO A 1 101 ? -6.263 -0.973 14.514 1.00 81.56 101 PRO A C 1
ATOM 804 O O . PRO A 1 101 ? -6.094 -1.714 15.486 1.00 81.56 101 PRO A O 1
ATOM 807 N N . SER A 1 102 ? -5.383 -0.012 14.216 1.00 86.25 102 SER A N 1
ATOM 808 C CA . SER A 1 102 ? -4.253 0.253 15.106 1.00 86.25 102 SER A CA 1
ATOM 809 C C . SER A 1 102 ? -4.718 0.819 16.445 1.00 86.25 102 SER A C 1
ATOM 811 O O . SER A 1 102 ? -5.771 1.450 16.558 1.00 86.25 102 SER A O 1
ATOM 813 N N . ASN A 1 103 ? -3.867 0.692 17.466 1.00 87.44 103 ASN A N 1
ATOM 814 C CA . ASN A 1 103 ? -4.110 1.343 18.753 1.00 87.44 103 ASN A CA 1
ATOM 815 C C . ASN A 1 103 ? -4.262 2.871 18.607 1.00 87.44 103 ASN A C 1
ATOM 817 O O . ASN A 1 103 ? -4.976 3.498 19.382 1.00 87.44 103 ASN A O 1
ATOM 821 N N . GLY A 1 104 ? -3.622 3.470 17.595 1.00 87.81 104 GLY A N 1
ATOM 822 C CA . GLY A 1 104 ? -3.791 4.884 17.272 1.00 87.81 104 GLY A CA 1
ATOM 823 C C . GLY A 1 104 ? -5.220 5.198 16.832 1.00 87.81 104 GLY A C 1
ATOM 824 O O . GLY A 1 104 ? -5.850 6.087 17.403 1.00 87.81 104 GLY A O 1
ATOM 825 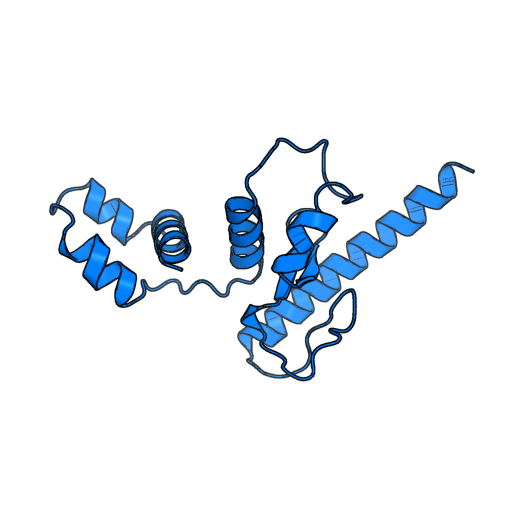N N . LEU A 1 105 ? -5.754 4.428 15.880 1.00 89.00 105 LEU A N 1
ATOM 826 C CA . LEU A 1 105 ? -7.122 4.592 15.385 1.00 89.00 105 LEU A CA 1
ATOM 827 C C . LEU A 1 105 ? -8.160 4.355 16.487 1.00 89.00 105 LEU A C 1
ATOM 829 O O . LEU A 1 105 ? -9.081 5.156 16.656 1.00 89.00 105 LEU A O 1
ATOM 833 N N . VAL A 1 106 ? -7.965 3.316 17.300 1.00 90.88 106 VAL A N 1
ATOM 834 C CA . VAL A 1 106 ? -8.860 3.019 18.426 1.00 90.88 106 VAL A CA 1
ATOM 835 C C . VAL A 1 106 ? -8.852 4.159 19.447 1.00 90.88 106 VAL A C 1
ATOM 837 O O . VAL A 1 106 ? -9.907 4.679 19.808 1.00 90.88 106 VAL A O 1
ATOM 840 N N . LYS A 1 107 ? -7.665 4.581 19.896 1.00 91.38 107 LYS A N 1
ATOM 841 C CA . LYS A 1 107 ? -7.514 5.554 20.984 1.00 91.38 107 LYS A CA 1
ATOM 842 C C . LYS A 1 107 ? -7.903 6.975 20.583 1.00 91.38 107 LYS A C 1
ATOM 844 O O . LYS A 1 107 ? -8.461 7.696 21.402 1.00 91.38 107 LYS A O 1
ATOM 849 N N . HIS A 1 108 ? -7.575 7.396 19.365 1.00 89.56 108 HIS A N 1
ATOM 850 C CA . HIS A 1 108 ? -7.749 8.788 18.942 1.00 89.56 108 HIS A CA 1
ATOM 851 C C . HIS A 1 108 ? -9.024 9.037 18.143 1.00 89.56 108 HIS A C 1
ATOM 853 O O . HIS A 1 108 ? -9.451 10.185 18.062 1.00 89.56 108 HIS A O 1
ATOM 859 N N . VAL A 1 109 ? -9.635 7.995 17.575 1.00 91.81 109 VAL A N 1
ATOM 860 C CA . VAL A 1 109 ? -10.853 8.137 16.772 1.00 91.81 109 VAL A CA 1
ATOM 861 C C . VAL A 1 109 ? -11.996 7.372 17.420 1.00 91.81 109 VAL A C 1
ATOM 863 O O . VAL A 1 109 ? -12.930 7.999 17.914 1.00 91.81 109 VAL A O 1
ATOM 866 N N . TYR A 1 110 ? -11.917 6.041 17.497 1.00 91.88 110 TYR A N 1
ATOM 867 C CA . TYR A 1 110 ? -13.059 5.218 17.925 1.00 91.88 110 TYR A CA 1
ATOM 868 C C . TYR A 1 110 ? -13.513 5.498 19.357 1.00 91.88 110 TYR A C 1
ATOM 870 O O . TYR A 1 110 ? -14.713 5.541 19.613 1.00 91.88 110 TYR A O 1
ATOM 878 N N . MET A 1 111 ? -12.580 5.769 20.271 1.00 92.81 111 MET A N 1
ATOM 879 C CA . MET A 1 111 ? -12.897 6.106 21.662 1.00 92.81 111 MET A CA 1
ATOM 880 C C . MET A 1 111 ? -13.750 7.380 21.804 1.00 92.81 111 MET A C 1
ATOM 882 O O . MET A 1 111 ? -14.502 7.498 22.770 1.00 92.81 111 MET A O 1
ATOM 886 N N . PHE A 1 112 ? -13.652 8.319 20.858 1.00 93.56 112 PHE A N 1
ATOM 887 C CA . PHE A 1 112 ? -14.387 9.588 20.882 1.00 93.56 112 PHE A CA 1
ATOM 888 C C . PHE A 1 112 ? -15.629 9.590 19.984 1.00 93.56 112 PHE A C 1
ATOM 890 O O . PHE A 1 112 ? -16.385 10.562 19.994 1.00 93.56 112 PHE A O 1
ATOM 897 N N . MET A 1 113 ? -15.862 8.523 19.213 1.00 93.50 113 MET A N 1
ATOM 898 C CA . MET A 1 113 ? -17.082 8.402 18.423 1.00 93.50 113 MET A CA 1
ATOM 899 C C . MET A 1 113 ? -18.290 8.247 19.347 1.00 93.50 113 MET A C 1
ATOM 901 O O . MET A 1 113 ? -18.263 7.513 20.338 1.00 93.50 113 MET A O 1
ATOM 905 N N . LYS A 1 114 ? -19.382 8.932 19.004 1.00 95.12 114 LYS A N 1
ATOM 906 C CA . LYS A 1 114 ? -20.672 8.708 19.652 1.00 95.12 114 LYS A CA 1
ATOM 907 C C . LYS A 1 114 ? -21.110 7.272 19.367 1.00 95.12 114 LYS A C 1
ATOM 909 O O . LYS A 1 114 ? -20.952 6.807 18.251 1.00 95.12 114 LYS A O 1
ATOM 914 N N . ARG A 1 115 ? -21.656 6.574 20.364 1.00 92.19 115 ARG A N 1
ATOM 915 C CA . ARG A 1 115 ? -22.188 5.215 20.181 1.00 92.19 115 ARG A CA 1
ATOM 916 C C . ARG A 1 115 ? -23.519 5.277 19.438 1.00 92.19 115 ARG A C 1
ATOM 918 O O . ARG A 1 115 ? -24.567 5.444 20.055 1.00 92.19 115 ARG A O 1
ATOM 925 N N . ASP A 1 116 ? -23.440 5.197 18.123 1.00 96.56 116 ASP A N 1
ATOM 926 C CA . ASP A 1 116 ? -24.562 5.176 17.189 1.00 96.56 116 ASP A CA 1
ATOM 927 C C . ASP A 1 116 ? -24.266 4.252 15.996 1.00 96.56 116 ASP A C 1
ATOM 929 O O . ASP A 1 116 ? -23.173 3.689 15.879 1.00 96.56 116 ASP A O 1
ATOM 933 N N . GLU A 1 117 ? -25.243 4.104 15.104 1.00 96.75 117 GLU A N 1
ATOM 934 C CA . GLU A 1 117 ? -25.128 3.278 13.895 1.00 96.75 117 GLU A CA 1
ATOM 935 C C . GLU A 1 117 ? -23.937 3.693 13.015 1.00 96.75 117 GLU A C 1
ATOM 937 O O . GLU A 1 117 ? -23.286 2.851 12.399 1.00 96.75 117 GLU A O 1
ATOM 942 N N . VAL A 1 118 ? -23.590 4.986 12.990 1.00 94.50 118 VAL A N 1
ATOM 943 C CA . VAL A 1 118 ? -22.442 5.484 12.220 1.00 94.50 118 VAL A CA 1
ATOM 944 C C . VAL A 1 118 ? -21.140 4.943 12.805 1.00 94.50 118 VAL A C 1
ATOM 946 O O . VAL A 1 118 ? -20.273 4.492 12.056 1.00 94.50 118 VAL A O 1
ATOM 949 N N . SER A 1 119 ? -20.999 4.949 14.133 1.00 93.69 119 SER A N 1
ATOM 950 C CA . SER A 1 119 ? -19.832 4.366 14.801 1.00 93.69 119 SER A CA 1
ATOM 951 C C . SER A 1 119 ? -19.718 2.860 14.597 1.00 93.69 119 SER A C 1
ATOM 953 O O . SER A 1 119 ? -18.612 2.365 14.391 1.00 93.69 119 SER A O 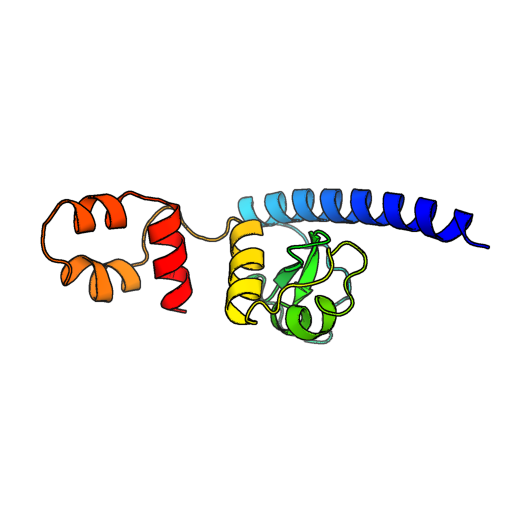1
ATOM 955 N N . GLU A 1 120 ? -20.843 2.148 14.580 1.00 94.12 120 GLU A N 1
ATOM 956 C CA . GLU A 1 120 ? -20.871 0.710 14.333 1.00 94.12 120 GLU A CA 1
ATOM 957 C C . GLU A 1 120 ? -20.427 0.384 12.903 1.00 94.12 120 GLU A C 1
ATOM 959 O O . GLU A 1 120 ? -19.561 -0.469 12.704 1.00 94.12 120 GLU A O 1
ATOM 964 N N . ILE A 1 121 ? -20.943 1.108 11.906 1.00 94.50 121 ILE A N 1
ATOM 965 C CA . ILE A 1 121 ? -20.534 0.940 10.506 1.00 94.50 121 ILE A CA 1
ATOM 966 C C . ILE A 1 121 ? -19.049 1.279 10.345 1.00 94.50 121 ILE A C 1
ATOM 968 O O . ILE A 1 121 ? -18.290 0.489 9.787 1.00 94.50 121 ILE A O 1
ATOM 972 N N . ALA A 1 122 ? -18.594 2.414 10.879 1.00 91.62 122 ALA A N 1
ATOM 973 C CA . ALA A 1 122 ? -17.207 2.854 10.736 1.00 91.62 122 ALA A CA 1
ATOM 974 C C . ALA A 1 122 ? -16.184 1.911 11.398 1.00 91.62 122 ALA A C 1
ATOM 976 O O . ALA A 1 122 ? -15.043 1.813 10.939 1.00 91.62 122 ALA A O 1
ATOM 977 N N . GLN A 1 123 ? -16.578 1.228 12.477 1.00 90.31 123 GLN A N 1
ATOM 978 C CA . GLN A 1 123 ? -15.742 0.269 13.204 1.00 90.31 123 GLN A CA 1
ATOM 979 C C . GLN A 1 123 ? -15.803 -1.150 12.643 1.00 90.31 123 GLN A C 1
ATOM 981 O O . GLN A 1 123 ? -15.023 -1.992 13.081 1.00 90.31 123 GLN A O 1
ATOM 986 N N . ASN A 1 124 ? -16.683 -1.438 11.685 1.00 88.62 124 ASN A N 1
ATOM 987 C CA . ASN A 1 124 ? -16.819 -2.770 11.093 1.00 88.62 124 ASN A CA 1
ATOM 988 C C . ASN A 1 124 ? -16.496 -2.791 9.596 1.00 88.62 124 ASN A C 1
ATOM 990 O O . ASN A 1 124 ? -15.975 -3.791 9.103 1.00 88.62 124 ASN A O 1
ATOM 994 N N . ASP A 1 125 ? -16.713 -1.685 8.886 1.00 89.69 125 ASP A N 1
ATOM 995 C CA . ASP A 1 125 ? -16.388 -1.564 7.470 1.00 89.69 125 ASP A CA 1
ATOM 996 C C . ASP A 1 125 ? -14.867 -1.530 7.244 1.00 89.69 125 ASP A C 1
ATOM 998 O O . ASP A 1 125 ? -14.133 -0.684 7.765 1.00 89.69 125 ASP A O 1
ATOM 1002 N N . ILE A 1 126 ? -14.388 -2.472 6.432 1.00 82.88 126 ILE A N 1
ATOM 1003 C CA . ILE A 1 126 ? -12.965 -2.657 6.129 1.00 82.88 126 ILE A CA 1
ATOM 1004 C C . ILE A 1 126 ? -12.395 -1.438 5.403 1.00 82.88 126 ILE A C 1
ATOM 1006 O O . ILE A 1 126 ? -11.272 -1.024 5.682 1.00 82.88 126 ILE A O 1
ATOM 1010 N N . LEU A 1 127 ? -13.146 -0.856 4.467 1.00 83.12 127 LEU A N 1
ATOM 1011 C CA . LEU A 1 127 ? -12.690 0.290 3.687 1.00 83.12 127 LEU A CA 1
ATOM 1012 C C . LEU A 1 127 ? -12.593 1.533 4.569 1.00 83.12 127 LEU A C 1
ATOM 1014 O O . LEU A 1 127 ? -11.609 2.264 4.461 1.00 83.12 127 LEU A O 1
ATOM 1018 N N . ILE A 1 128 ? -13.551 1.740 5.478 1.00 88.44 128 ILE A N 1
ATOM 1019 C CA . ILE A 1 128 ? -13.516 2.859 6.430 1.00 88.44 128 ILE A CA 1
ATOM 1020 C C . ILE A 1 128 ? -12.341 2.707 7.401 1.00 88.44 128 ILE A C 1
ATOM 1022 O O . ILE A 1 128 ? -11.581 3.662 7.574 1.00 88.44 128 ILE A O 1
ATOM 1026 N N . LYS A 1 129 ? 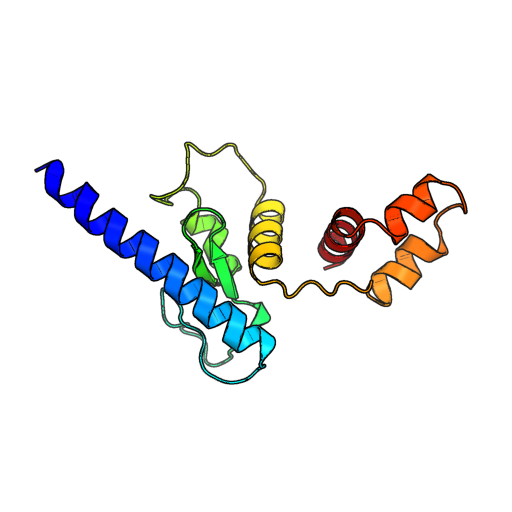-12.129 1.512 7.973 1.00 86.12 129 LYS A N 1
ATOM 1027 C CA . LYS A 1 129 ? -10.959 1.208 8.823 1.00 86.12 129 LYS A CA 1
ATOM 1028 C C . LYS A 1 129 ? -9.653 1.547 8.126 1.00 86.12 129 LYS A C 1
ATOM 1030 O O . LYS A 1 129 ? -8.822 2.282 8.651 1.00 86.12 129 LYS A O 1
ATOM 1035 N N . VAL A 1 130 ? -9.490 1.008 6.922 1.00 79.44 130 VAL A N 1
ATOM 1036 C CA . VAL A 1 130 ? -8.283 1.159 6.115 1.00 79.44 130 VAL A CA 1
ATOM 1037 C C . VAL A 1 130 ? -8.038 2.624 5.764 1.00 79.44 130 VAL A C 1
ATOM 1039 O O . VAL A 1 130 ? -6.906 3.101 5.853 1.00 79.44 130 VAL A O 1
ATOM 1042 N N . PHE A 1 131 ? -9.093 3.347 5.392 1.00 82.62 131 PHE A N 1
ATOM 1043 C CA . PHE A 1 131 ? -9.006 4.769 5.099 1.00 82.62 131 PHE A CA 1
ATOM 1044 C C . PHE A 1 131 ? -8.610 5.575 6.343 1.00 82.62 131 PHE A C 1
ATOM 1046 O O . PHE A 1 131 ? -7.669 6.365 6.278 1.00 82.62 131 PHE A O 1
ATOM 1053 N N . GLY A 1 132 ? -9.263 5.327 7.483 1.00 85.62 132 GLY A N 1
ATOM 1054 C CA . GLY A 1 132 ? -8.951 5.974 8.759 1.00 85.62 132 GLY A CA 1
ATOM 1055 C C . GLY A 1 132 ? -7.505 5.731 9.197 1.00 85.62 132 GLY A C 1
ATOM 1056 O O . GLY A 1 132 ? -6.782 6.672 9.518 1.00 85.62 132 GLY A O 1
ATOM 1057 N N . GLU A 1 133 ? -7.038 4.488 9.111 1.00 82.88 133 GLU A N 1
ATOM 1058 C CA . GLU A 1 133 ? -5.656 4.111 9.423 1.00 82.88 133 GLU A CA 1
ATOM 1059 C C . GLU A 1 133 ? -4.643 4.838 8.524 1.00 82.88 133 GLU A C 1
ATOM 1061 O O . GLU A 1 133 ? -3.617 5.329 8.993 1.00 82.88 133 GLU A O 1
ATOM 1066 N N . ALA A 1 134 ? -4.937 4.951 7.227 1.00 75.06 134 ALA A N 1
ATOM 1067 C CA . ALA A 1 134 ? -4.074 5.646 6.278 1.00 75.06 134 ALA A CA 1
ATOM 1068 C C . ALA A 1 134 ? -4.040 7.170 6.492 1.00 75.06 134 ALA A C 1
ATOM 1070 O O . ALA A 1 134 ? -3.042 7.793 6.144 1.00 75.06 134 ALA A O 1
ATOM 1071 N N . THR A 1 135 ? -5.086 7.772 7.071 1.00 76.19 135 THR A N 1
ATOM 1072 C CA . THR A 1 135 ? -5.088 9.204 7.430 1.00 76.19 135 THR A CA 1
ATOM 1073 C C . THR A 1 135 ? -4.312 9.534 8.707 1.00 76.19 135 THR A C 1
ATOM 1075 O O . THR A 1 135 ? -3.985 10.697 8.923 1.00 76.19 135 THR A O 1
ATOM 1078 N N . LEU A 1 136 ? -4.005 8.535 9.541 1.00 74.94 136 LEU A N 1
ATOM 1079 C CA . LEU A 1 136 ? -3.255 8.703 10.793 1.00 74.94 136 LEU A CA 1
ATOM 1080 C C . LEU A 1 136 ? -1.731 8.560 10.628 1.00 74.94 136 LEU A C 1
ATOM 1082 O O . LEU A 1 136 ? -1.000 8.754 11.600 1.00 74.94 136 LEU A O 1
ATOM 1086 N N . ARG A 1 137 ? -1.258 8.194 9.431 1.00 59.50 137 ARG A N 1
ATOM 1087 C CA . ARG A 1 137 ? 0.165 8.063 9.077 1.00 59.50 137 ARG A CA 1
ATOM 1088 C C . ARG A 1 137 ? 0.702 9.322 8.412 1.00 59.50 137 ARG A C 1
ATOM 1090 O O . ARG A 1 137 ? 1.880 9.638 8.682 1.00 59.50 137 ARG A O 1
#

Foldseek 3Di:
DPPVVVVVLVVQLVVLVVLLVVLLVCLVVVDDDRDAPDDDPDPDDDPLQWFAFLQRNHIDGLVCNVVDVCVPPRDDPDDPDDSLVRSLSRVVSSVPQDQQADPCCCVVPLVPDDPDPVSVCCRNPSVSRSVSNSVVD

Organism: Owenia fusiformis (NCBI:txid6347)